Protein AF-A0A0V0PZS2-F1 (afdb_monomer)

Mean predicted aligned error: 6.99 Å

Sequence (149 aa):
MRALALLLLMGAPVWAGDASGFDPAAIDQCLAKAETQGARADCSGAGMDACLDYARQKYTGDDPDFPMANCLDASHQAWEAKLTAVYEAALEESDPQEPLRRMERSWIGFRDALCDRSGETGGDPARDRCIRDETARQVALLMSWAEPR

Secondary structure (DSSP, 8-state):
------------------TT---THHHHHHHTT--SHHHHHGGGGTTHHHHHHHHHHH--SS-SSHHHHHHHHHHHHHHHHHHHHHHHHHHHH-SS-HHHHHHHHHHHHHHHHHHHHHHHHHHHHHHHHHHHHHHHHHHHHHHHHSS--

Foldseek 3Di:
DDDDDDDDDPDDPPPPPQPLQFDLVQLVVQCVPQPALVSQLVSLCGRLVRSLVVCVVPDPDDDPCVNLVSSLVVSLVSLVVLLVVLLVVLQVVDVVNVVSVVVVVVLVVVLQVVLVVLCVPVNPSSSSSSSSSSSSSSSSVSVVVVDDD

pLDDT: mean 90.23, std 14.96, range [43.19, 98.81]

Structure (mmCIF, N/CA/C/O backbone):
data_AF-A0A0V0PZS2-F1
#
_entry.id   AF-A0A0V0PZS2-F1
#
loop_
_atom_site.group_PDB
_atom_site.id
_atom_site.type_symbol
_atom_site.label_atom_id
_atom_site.label_alt_id
_atom_site.label_comp_id
_atom_site.label_asym_id
_atom_site.label_entity_id
_atom_site.label_seq_id
_atom_site.pdbx_PDB_ins_code
_atom_site.Cartn_x
_atom_site.Cartn_y
_atom_site.Cartn_z
_atom_site.occupancy
_atom_site.B_iso_or_equiv
_atom_site.auth_seq_id
_atom_site.auth_comp_id
_atom_site.auth_asym_id
_atom_site.auth_atom_id
_atom_site.pdbx_PDB_model_num
ATOM 1 N N . MET A 1 1 ? -32.124 42.594 -29.613 1.00 43.19 1 MET A N 1
ATOM 2 C CA . MET A 1 1 ? -30.915 41.820 -29.989 1.00 43.19 1 MET A CA 1
ATOM 3 C C . MET A 1 1 ? -29.777 42.368 -29.137 1.00 43.19 1 MET A C 1
ATOM 5 O O . MET A 1 1 ? -29.516 43.550 -29.246 1.00 43.19 1 MET A O 1
ATOM 9 N N . ARG A 1 2 ? -29.172 41.662 -28.184 1.00 46.47 2 ARG A N 1
ATOM 10 C CA . ARG A 1 2 ? -28.472 40.376 -28.290 1.00 46.47 2 ARG A CA 1
ATOM 11 C C . ARG A 1 2 ? -28.433 39.716 -26.903 1.00 46.47 2 ARG A C 1
ATOM 13 O O . ARG A 1 2 ? -28.037 40.364 -25.943 1.00 46.47 2 ARG A O 1
ATOM 20 N N . ALA A 1 3 ? -28.837 38.452 -26.823 1.00 46.25 3 ALA A N 1
ATOM 21 C CA . ALA A 1 3 ? -28.598 37.608 -25.659 1.00 46.25 3 ALA A CA 1
ATOM 22 C C . ALA A 1 3 ? -27.138 37.123 -25.698 1.00 46.25 3 ALA A C 1
ATOM 24 O O . ALA A 1 3 ? -26.711 36.571 -26.713 1.00 46.25 3 ALA A O 1
ATOM 25 N N . LEU A 1 4 ? -26.369 37.361 -24.632 1.00 51.22 4 LEU A N 1
ATOM 26 C CA . LEU A 1 4 ? -25.056 36.746 -24.433 1.00 51.22 4 LEU A CA 1
ATOM 27 C C . LEU A 1 4 ? -25.275 35.366 -23.803 1.00 51.22 4 LEU A C 1
ATOM 29 O O . LEU A 1 4 ? -25.675 35.268 -22.646 1.00 51.22 4 LEU A O 1
ATOM 33 N N . ALA A 1 5 ? -25.036 34.308 -24.573 1.00 53.03 5 ALA A N 1
ATOM 34 C CA . ALA A 1 5 ? -24.992 32.945 -24.066 1.00 53.03 5 ALA A CA 1
ATOM 35 C C . ALA A 1 5 ? -23.610 32.689 -23.440 1.00 53.03 5 ALA A C 1
ATOM 37 O O . ALA A 1 5 ? -22.609 32.628 -24.153 1.00 53.03 5 ALA A O 1
ATOM 38 N N . LEU A 1 6 ? -23.554 32.557 -22.111 1.00 57.75 6 LEU A N 1
ATOM 39 C CA . LEU A 1 6 ? -22.399 31.992 -21.415 1.00 57.75 6 LEU A CA 1
ATOM 40 C C . LEU A 1 6 ? -22.408 30.470 -21.607 1.00 57.75 6 LEU A C 1
ATOM 42 O O . LEU A 1 6 ? -23.261 29.772 -21.062 1.00 57.75 6 LEU A O 1
ATOM 46 N N . LEU A 1 7 ? -21.456 29.964 -22.391 1.00 60.56 7 LEU A N 1
ATOM 47 C CA . LEU A 1 7 ? -21.146 28.539 -22.483 1.00 60.56 7 LEU A CA 1
ATOM 48 C C . LEU A 1 7 ? -20.399 28.102 -21.214 1.00 60.56 7 LEU A C 1
ATOM 50 O O . LEU A 1 7 ? -19.227 28.419 -21.026 1.00 60.56 7 LEU A O 1
ATOM 54 N N . LEU A 1 8 ? -21.101 27.371 -20.348 1.00 60.00 8 LEU A N 1
ATOM 55 C CA . LEU A 1 8 ? -20.532 26.597 -19.246 1.00 60.00 8 LEU A CA 1
ATOM 56 C C . LEU A 1 8 ? -19.782 25.386 -19.821 1.00 60.00 8 LEU A C 1
ATOM 58 O O . LEU A 1 8 ? -20.397 24.417 -20.264 1.00 60.00 8 LEU A O 1
ATOM 62 N N . LEU A 1 9 ? -18.449 25.441 -19.809 1.00 56.03 9 LEU A N 1
ATOM 63 C CA . LEU A 1 9 ? -17.587 24.273 -19.990 1.00 56.03 9 LEU 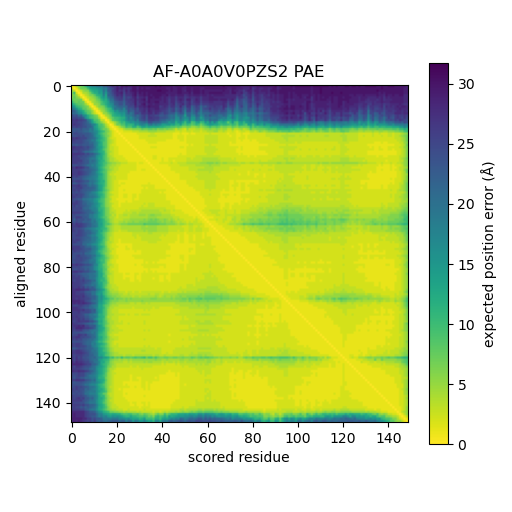A CA 1
ATOM 64 C C . LEU A 1 9 ? -17.705 23.390 -18.740 1.00 56.03 9 LEU A C 1
ATOM 66 O O . LEU A 1 9 ? -17.056 23.647 -17.729 1.00 56.03 9 LEU A O 1
ATOM 70 N N . MET A 1 10 ? -18.549 22.359 -18.795 1.00 51.69 10 MET A N 1
ATOM 71 C CA . MET A 1 10 ? -18.492 21.267 -17.824 1.00 51.69 10 MET A CA 1
ATOM 72 C C . MET A 1 10 ? -17.232 20.446 -18.112 1.00 51.69 10 MET A C 1
ATOM 74 O O . MET A 1 10 ? -17.198 19.660 -19.057 1.00 51.69 10 MET A O 1
ATOM 78 N N . GLY A 1 11 ? -16.176 20.663 -17.326 1.00 50.62 11 GLY A N 1
ATOM 79 C CA . GLY A 1 11 ? -15.021 19.774 -17.304 1.00 50.62 11 GLY A CA 1
ATOM 80 C C . GLY A 1 11 ? -15.447 18.425 -16.737 1.00 50.62 11 GLY A C 1
ATOM 81 O O . GLY A 1 11 ? -15.695 18.313 -15.540 1.00 50.62 11 GLY A O 1
ATOM 82 N N . ALA A 1 12 ? -15.571 17.411 -17.593 1.00 52.41 12 ALA A N 1
ATOM 83 C CA . ALA A 1 12 ? -15.640 16.036 -17.121 1.00 52.41 12 ALA A CA 1
ATOM 84 C C . ALA A 1 12 ? -14.317 15.709 -16.404 1.00 52.41 12 ALA A C 1
ATOM 86 O O . ALA A 1 12 ? -13.259 16.117 -16.901 1.00 52.41 12 ALA A O 1
ATOM 87 N N . PRO A 1 13 ? -14.340 15.004 -15.260 1.00 53.62 13 PRO A N 1
ATOM 88 C CA . PRO A 1 13 ? -13.112 14.546 -14.636 1.00 53.62 13 PRO A CA 1
ATOM 89 C C . PRO A 1 13 ? -12.421 13.618 -15.633 1.00 53.62 13 PRO A C 1
ATOM 91 O O . PRO A 1 13 ? -12.959 12.576 -16.005 1.00 53.62 13 PRO A O 1
ATOM 94 N N . VAL A 1 14 ? -11.247 14.023 -16.117 1.00 56.03 14 VAL A N 1
ATOM 95 C CA . VAL A 1 14 ? -10.393 13.109 -16.859 1.00 56.03 14 VAL A CA 1
ATOM 96 C C . VAL A 1 14 ? -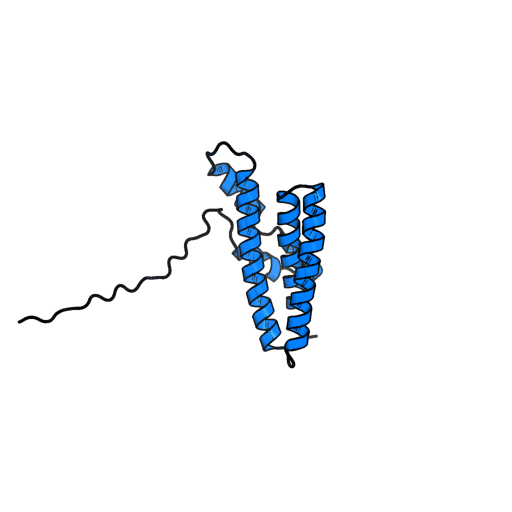9.874 12.126 -15.816 1.00 56.03 14 VAL A C 1
ATOM 98 O O . VAL A 1 14 ? -9.062 12.468 -14.960 1.00 56.03 14 VAL A O 1
ATOM 101 N N . TRP A 1 15 ? -10.402 10.906 -15.816 1.00 48.28 15 TRP A N 1
ATOM 102 C CA . TRP A 1 15 ? -9.666 9.793 -15.241 1.00 48.28 15 TRP A CA 1
ATOM 103 C C . TRP A 1 15 ? -8.496 9.563 -16.187 1.00 48.28 15 TRP A C 1
ATOM 105 O O . TRP A 1 15 ? -8.603 8.833 -17.170 1.00 48.28 15 TRP A O 1
ATOM 115 N N . ALA A 1 16 ? -7.409 10.298 -15.957 1.00 49.75 16 ALA A N 1
ATOM 116 C CA . ALA A 1 16 ? -6.124 9.931 -16.510 1.00 49.75 16 ALA A CA 1
ATOM 117 C C . ALA A 1 16 ? -5.808 8.563 -15.904 1.00 49.75 16 ALA A C 1
ATOM 119 O O . ALA A 1 16 ? -5.414 8.477 -14.744 1.00 49.75 16 ALA A O 1
ATOM 120 N N . GLY A 1 17 ? -6.102 7.495 -16.651 1.00 57.50 17 GLY A N 1
ATOM 121 C CA . GLY A 1 17 ? -5.616 6.169 -16.301 1.00 57.50 17 GLY A CA 1
ATOM 122 C C . GLY A 1 17 ? -4.110 6.266 -16.108 1.00 57.50 17 GLY A C 1
ATOM 123 O O . GLY A 1 17 ? -3.443 6.984 -16.860 1.00 57.50 17 GLY A O 1
ATOM 124 N N . ASP A 1 18 ? -3.601 5.613 -15.070 1.00 66.50 18 ASP A N 1
ATOM 125 C CA . ASP A 1 18 ? -2.178 5.644 -14.786 1.00 66.50 18 ASP A CA 1
ATOM 126 C C . ASP A 1 18 ? -1.405 5.144 -16.019 1.00 66.50 18 ASP A C 1
ATOM 128 O O . ASP A 1 18 ? -1.635 4.044 -16.533 1.00 66.50 18 ASP A O 1
ATOM 132 N N . ALA A 1 19 ? -0.506 5.990 -16.527 1.00 75.50 19 ALA A N 1
ATOM 133 C CA . ALA A 1 19 ? 0.314 5.692 -17.694 1.00 75.50 19 ALA A CA 1
ATOM 134 C C . ALA A 1 19 ? 1.268 4.508 -17.449 1.00 75.50 19 ALA A C 1
ATOM 136 O O . ALA A 1 19 ? 1.829 3.974 -18.410 1.00 75.50 19 ALA A O 1
ATOM 137 N N . SER A 1 20 ? 1.424 4.081 -16.190 1.00 83.62 20 SER A N 1
ATOM 138 C CA . SER A 1 20 ? 2.198 2.908 -15.795 1.00 83.62 20 SER A CA 1
ATOM 139 C C . SER A 1 20 ? 1.652 1.583 -16.327 1.00 83.62 20 SER A C 1
ATOM 141 O O . SER A 1 20 ? 2.423 0.638 -16.476 1.00 83.62 20 SER A O 1
ATOM 143 N N . GLY A 1 21 ? 0.352 1.504 -16.632 1.00 88.12 21 GLY A N 1
ATOM 144 C CA . GLY A 1 21 ? -0.325 0.240 -16.934 1.00 88.12 21 GLY A CA 1
ATOM 145 C C . GLY A 1 21 ? -0.665 -0.600 -15.698 1.00 88.12 21 GLY A C 1
ATOM 146 O O . GLY A 1 21 ? -1.097 -1.742 -15.850 1.00 88.12 21 GLY A O 1
ATOM 147 N N . PHE A 1 22 ? -0.492 -0.059 -14.489 1.00 95.19 22 PHE A N 1
ATOM 148 C CA . PHE A 1 22 ? -0.998 -0.659 -13.260 1.00 95.19 22 PHE A CA 1
ATOM 149 C C . PHE A 1 22 ? -2.529 -0.538 -13.195 1.00 95.19 22 PHE A C 1
ATOM 151 O O . PHE A 1 22 ? -3.086 0.533 -13.430 1.00 95.19 22 PHE A O 1
ATOM 158 N N . ASP A 1 23 ? -3.210 -1.635 -12.857 1.00 95.44 23 ASP A N 1
ATOM 159 C CA . ASP A 1 23 ? -4.660 -1.662 -12.637 1.00 95.44 23 ASP A CA 1
ATOM 160 C C . ASP A 1 23 ? -4.963 -1.762 -11.131 1.00 95.44 23 ASP A C 1
ATOM 162 O O . ASP A 1 23 ? -4.810 -2.844 -10.551 1.00 95.44 23 ASP A O 1
ATOM 166 N N . PRO A 1 24 ? -5.429 -0.676 -10.480 1.00 95.12 24 PRO A N 1
ATOM 167 C CA . PRO A 1 24 ? -5.800 -0.700 -9.067 1.00 95.12 24 PRO A CA 1
ATOM 168 C C . PRO A 1 24 ? -6.879 -1.733 -8.731 1.00 95.12 24 PRO A C 1
ATOM 170 O O . PRO A 1 24 ? -6.909 -2.239 -7.608 1.00 95.12 24 PRO A O 1
ATOM 173 N N . ALA A 1 25 ? -7.730 -2.116 -9.691 1.00 96.44 25 ALA A N 1
ATOM 174 C CA . ALA A 1 25 ? -8.762 -3.122 -9.460 1.00 96.44 25 ALA A CA 1
ATOM 175 C C . ALA A 1 25 ? -8.173 -4.505 -9.134 1.00 96.44 25 ALA A C 1
ATOM 177 O O . ALA A 1 25 ? -8.855 -5.325 -8.516 1.00 96.44 25 ALA A O 1
ATOM 178 N N . ALA A 1 26 ? -6.913 -4.776 -9.496 1.00 97.81 26 ALA A N 1
ATOM 179 C CA . ALA A 1 26 ? -6.228 -6.011 -9.123 1.00 97.81 26 ALA A CA 1
ATOM 180 C C . ALA A 1 26 ? -6.106 -6.169 -7.595 1.00 97.81 26 ALA A C 1
ATOM 182 O O . ALA A 1 26 ? -6.239 -7.285 -7.087 1.00 97.81 26 ALA A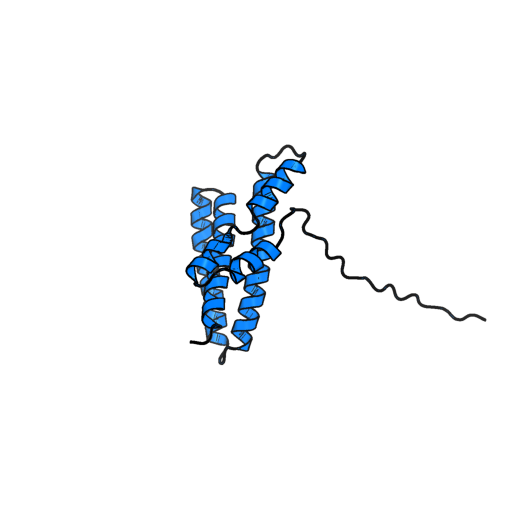 O 1
ATOM 183 N N . ILE A 1 27 ? -5.914 -5.064 -6.862 1.00 98.38 27 ILE A N 1
ATOM 184 C CA . ILE A 1 27 ? -5.862 -5.057 -5.393 1.00 98.38 27 ILE A CA 1
ATOM 185 C C . ILE A 1 27 ? -7.215 -5.491 -4.826 1.00 98.38 27 ILE A C 1
ATOM 187 O O . ILE A 1 27 ? -7.284 -6.445 -4.050 1.00 98.38 27 ILE A O 1
ATOM 191 N N . ASP A 1 28 ? -8.304 -4.852 -5.259 1.00 98.06 28 ASP A N 1
ATOM 192 C CA . ASP A 1 28 ? -9.653 -5.158 -4.772 1.00 98.06 28 ASP A CA 1
ATOM 193 C C . ASP A 1 28 ? -10.079 -6.592 -5.098 1.00 98.06 28 ASP A C 1
ATOM 195 O O . ASP A 1 28 ? -10.647 -7.287 -4.255 1.00 98.06 28 ASP A O 1
ATOM 199 N N . GLN A 1 29 ? -9.756 -7.074 -6.300 1.00 98.44 29 GLN A N 1
ATOM 200 C CA . GLN A 1 29 ? -10.028 -8.452 -6.707 1.00 98.44 29 GLN A CA 1
ATOM 201 C C . GLN A 1 29 ? -9.262 -9.476 -5.864 1.00 98.44 29 GLN A C 1
ATOM 203 O O . GLN A 1 29 ? -9.781 -10.568 -5.624 1.00 98.44 29 GLN A O 1
ATOM 208 N N . CYS A 1 30 ? -8.037 -9.154 -5.441 1.00 98.56 30 CYS A N 1
ATOM 209 C CA . CYS A 1 30 ? -7.275 -10.005 -4.537 1.00 98.56 30 CYS A CA 1
ATOM 210 C C . CYS A 1 30 ? -7.889 -9.997 -3.132 1.00 98.56 30 CYS A C 1
ATOM 212 O O . CYS A 1 30 ? -8.210 -11.059 -2.598 1.00 98.56 30 CYS A O 1
ATOM 214 N N . LEU A 1 31 ? -8.144 -8.809 -2.573 1.00 98.19 31 LEU A N 1
ATOM 215 C CA . LEU A 1 31 ? -8.711 -8.649 -1.232 1.00 98.19 31 LEU A CA 1
ATOM 216 C C . LEU A 1 31 ? -10.084 -9.321 -1.096 1.00 98.19 31 LEU A C 1
ATOM 218 O O . LEU A 1 31 ? -10.353 -9.945 -0.073 1.00 98.19 31 LEU A O 1
ATOM 222 N N . ALA A 1 32 ? -10.925 -9.261 -2.132 1.00 97.19 32 ALA A N 1
ATOM 223 C CA . ALA A 1 32 ? -12.243 -9.899 -2.145 1.00 97.19 32 ALA A CA 1
ATOM 224 C C . ALA A 1 32 ? -12.192 -11.437 -2.089 1.00 97.19 32 ALA A C 1
ATOM 226 O O . ALA A 1 32 ? -13.165 -12.068 -1.685 1.00 97.19 32 ALA A O 1
ATOM 227 N N . LYS A 1 33 ? -11.078 -12.051 -2.507 1.00 97.69 33 LYS A N 1
ATOM 228 C CA . LYS A 1 33 ? -10.865 -13.508 -2.456 1.00 97.69 33 LYS A CA 1
ATOM 229 C C . LYS A 1 33 ? -10.161 -13.959 -1.175 1.00 97.69 33 LYS A C 1
ATOM 231 O O . LYS A 1 33 ? -10.072 -15.157 -0.926 1.00 97.69 33 LYS A O 1
ATOM 236 N N . ALA A 1 34 ? -9.620 -13.024 -0.399 1.00 97.38 34 ALA A N 1
ATOM 237 C CA . ALA A 1 34 ? -8.831 -13.319 0.782 1.00 97.38 34 ALA A CA 1
ATOM 238 C C . ALA A 1 34 ? -9.717 -13.449 2.033 1.00 97.38 34 ALA A C 1
ATOM 240 O O . ALA A 1 34 ? -10.360 -12.494 2.474 1.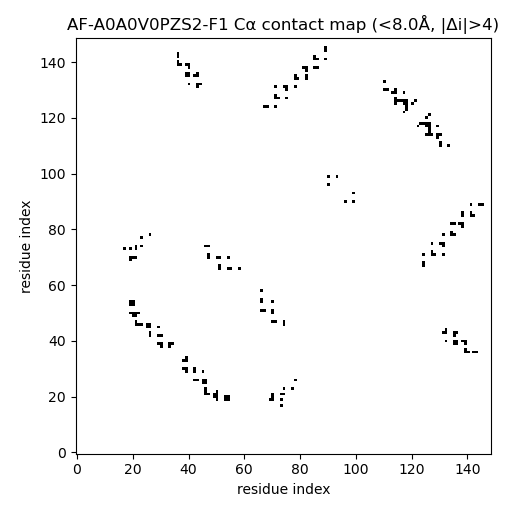00 97.38 34 ALA A O 1
ATOM 241 N N . GLU A 1 35 ? -9.705 -14.641 2.631 1.00 94.94 35 GLU A N 1
ATOM 242 C CA . GLU A 1 35 ? -10.545 -14.984 3.790 1.00 94.94 35 GLU A CA 1
ATOM 243 C C . GLU A 1 35 ? -9.895 -14.677 5.145 1.00 94.94 35 GLU A C 1
ATOM 245 O O . GLU A 1 35 ? -10.564 -14.685 6.172 1.00 94.94 35 GLU A O 1
ATOM 250 N N . THR A 1 36 ? -8.585 -14.426 5.177 1.00 95.31 36 THR A N 1
ATOM 251 C CA . THR A 1 36 ? -7.853 -14.150 6.420 1.00 95.31 36 THR A CA 1
ATOM 252 C C . THR A 1 36 ? -7.072 -12.852 6.311 1.00 95.31 36 THR A C 1
ATOM 254 O O . THR A 1 36 ? -6.702 -12.427 5.216 1.00 95.31 36 THR A O 1
ATOM 257 N N . GLN A 1 37 ? -6.748 -12.248 7.457 1.00 96.31 37 GLN A N 1
ATOM 258 C CA . GLN A 1 37 ? -5.854 -11.089 7.507 1.00 96.31 37 GLN A CA 1
ATOM 259 C C . GLN A 1 37 ? -4.514 -11.371 6.803 1.00 96.31 37 GLN A C 1
ATOM 261 O O . GLN A 1 37 ? -4.036 -10.532 6.047 1.00 96.31 37 GLN A O 1
ATOM 266 N N . GLY A 1 38 ? -3.930 -12.559 7.006 1.00 96.69 38 GLY A N 1
ATOM 267 C CA . GLY A 1 38 ? -2.690 -12.960 6.333 1.00 96.69 38 GLY A CA 1
ATOM 268 C C . GLY A 1 38 ? -2.851 -13.023 4.813 1.00 96.69 38 GLY A C 1
ATOM 269 O O . GLY A 1 38 ? -2.088 -12.392 4.094 1.00 96.69 38 GLY A O 1
ATOM 270 N N . ALA A 1 39 ? -3.916 -13.669 4.329 1.00 98.00 39 ALA A N 1
ATOM 271 C CA . ALA A 1 39 ? -4.206 -13.738 2.896 1.00 98.00 39 ALA A CA 1
ATOM 272 C C . ALA A 1 39 ? -4.454 -12.351 2.269 1.00 98.00 39 ALA A C 1
ATOM 274 O O . ALA A 1 39 ? -4.134 -12.136 1.105 1.00 98.00 39 ALA A O 1
ATOM 275 N N . ARG A 1 40 ? -5.009 -11.396 3.030 1.00 98.12 40 ARG A N 1
ATOM 276 C CA . ARG A 1 40 ? -5.160 -10.001 2.583 1.00 98.12 40 ARG A CA 1
ATOM 277 C C . ARG A 1 40 ? -3.820 -9.282 2.511 1.00 98.12 40 ARG A C 1
ATOM 279 O O . ARG A 1 40 ? -3.597 -8.533 1.568 1.00 98.12 40 ARG A O 1
ATOM 286 N N . ALA A 1 41 ? -2.930 -9.515 3.473 1.00 97.94 41 ALA A N 1
ATOM 287 C CA . ALA A 1 41 ? -1.575 -8.971 3.435 1.00 97.94 41 ALA A CA 1
ATOM 288 C C . ALA A 1 41 ? -0.770 -9.518 2.242 1.00 97.94 41 ALA A C 1
ATOM 290 O O . ALA A 1 41 ? -0.032 -8.765 1.609 1.00 97.94 41 ALA A O 1
ATOM 291 N N . ASP A 1 42 ? -0.970 -10.788 1.878 1.00 98.19 42 ASP A N 1
ATOM 292 C CA . ASP A 1 42 ? -0.332 -11.421 0.714 1.00 98.19 42 ASP A CA 1
ATOM 293 C C . ASP A 1 42 ? -0.769 -10.805 -0.630 1.00 98.19 42 ASP A C 1
ATOM 295 O O . ASP A 1 42 ? -0.123 -11.019 -1.657 1.00 98.19 42 ASP A O 1
ATOM 299 N N . CYS A 1 43 ? -1.825 -9.982 -0.643 1.00 98.56 43 CYS A N 1
ATOM 300 C CA . CYS A 1 43 ? -2.234 -9.240 -1.831 1.00 98.56 43 CYS A CA 1
ATOM 301 C C . CYS A 1 43 ? -1.275 -8.113 -2.219 1.00 98.56 43 CYS A C 1
ATOM 303 O O . CYS A 1 43 ? -1.477 -7.538 -3.285 1.00 98.56 43 CYS A O 1
ATOM 305 N N . SER A 1 44 ? -0.249 -7.784 -1.424 1.00 98.31 44 SER A N 1
ATOM 306 C CA . SER A 1 44 ? 0.604 -6.605 -1.640 1.00 98.31 44 SER A CA 1
ATOM 307 C C . SER A 1 44 ? 1.188 -6.487 -3.057 1.00 98.31 44 SER A C 1
ATOM 309 O O . SER A 1 44 ? 1.325 -5.384 -3.582 1.00 98.31 44 SER A O 1
ATOM 311 N N . GLY A 1 45 ? 1.479 -7.617 -3.711 1.00 97.81 45 GLY A N 1
ATOM 312 C CA . GLY A 1 45 ? 1.984 -7.681 -5.086 1.00 97.81 45 GLY A CA 1
ATOM 313 C C . GLY A 1 45 ? 0.920 -7.661 -6.194 1.00 97.81 45 GLY A C 1
ATOM 314 O O . GLY A 1 45 ? 1.277 -7.762 -7.368 1.00 97.81 45 GLY A O 1
ATOM 315 N N . ALA A 1 46 ? -0.371 -7.566 -5.868 1.00 98.44 46 ALA A N 1
ATOM 316 C CA . ALA A 1 46 ? -1.452 -7.607 -6.850 1.00 98.44 46 ALA A CA 1
ATOM 317 C C . ALA A 1 46 ? -1.295 -6.499 -7.906 1.00 98.44 46 ALA A C 1
ATOM 319 O O . ALA A 1 46 ? -1.092 -5.332 -7.581 1.00 98.44 46 ALA A O 1
ATOM 320 N N . GLY A 1 47 ? -1.374 -6.881 -9.184 1.00 96.56 47 GLY A N 1
ATOM 321 C CA . GLY A 1 47 ? -1.221 -5.970 -10.326 1.00 96.56 47 GLY A CA 1
ATOM 322 C C . GLY A 1 47 ? 0.225 -5.719 -10.778 1.00 96.56 47 GLY A C 1
ATOM 323 O O . GLY A 1 47 ? 0.423 -5.237 -11.893 1.00 96.56 47 GLY A O 1
ATOM 324 N N . MET A 1 48 ? 1.239 -6.098 -9.988 1.00 97.38 48 MET A N 1
ATOM 325 C CA . MET A 1 48 ? 2.650 -5.839 -10.321 1.00 97.38 48 MET A CA 1
ATOM 326 C C . MET A 1 48 ? 3.105 -6.541 -11.602 1.00 97.38 48 MET A C 1
ATOM 328 O O . MET A 1 48 ? 3.713 -5.901 -12.456 1.00 97.38 48 MET A O 1
ATOM 332 N N . ASP A 1 49 ? 2.802 -7.831 -11.758 1.00 96.31 49 ASP A N 1
ATOM 333 C CA . ASP A 1 49 ? 3.239 -8.599 -12.933 1.00 96.31 49 ASP A CA 1
ATOM 334 C C . ASP A 1 49 ? 2.641 -8.033 -14.226 1.00 96.31 49 ASP A C 1
ATOM 336 O O . ASP A 1 49 ? 3.358 -7.814 -15.201 1.00 96.31 49 ASP A O 1
ATOM 340 N N . ALA A 1 50 ? 1.345 -7.703 -14.204 1.00 95.94 50 ALA A N 1
ATOM 341 C CA . ALA A 1 50 ? 0.660 -7.093 -15.340 1.00 95.94 50 ALA A CA 1
ATOM 342 C C . ALA A 1 50 ? 1.244 -5.713 -15.691 1.00 95.94 50 ALA A C 1
ATOM 344 O O . ALA A 1 50 ? 1.472 -5.430 -16.869 1.00 95.94 50 ALA A O 1
ATOM 345 N N . CYS A 1 51 ? 1.543 -4.886 -14.682 1.00 96.81 51 CYS A N 1
ATOM 346 C CA . CYS A 1 51 ? 2.211 -3.602 -14.886 1.00 96.81 51 CYS A CA 1
ATOM 347 C C . CYS A 1 51 ? 3.591 -3.786 -15.528 1.00 96.81 51 CYS A C 1
ATOM 349 O O . CYS A 1 51 ? 3.906 -3.134 -16.520 1.00 96.81 51 CYS A O 1
ATOM 351 N N . LEU A 1 52 ? 4.407 -4.710 -15.014 1.00 95.81 52 LEU A N 1
ATOM 352 C CA . LEU A 1 52 ? 5.748 -4.961 -15.542 1.00 95.81 52 LEU A CA 1
ATOM 353 C C . LEU A 1 52 ? 5.710 -5.494 -16.975 1.00 95.81 52 LEU A C 1
ATOM 355 O O . LEU A 1 52 ? 6.526 -5.085 -17.801 1.00 95.81 52 LEU A O 1
ATOM 359 N N . ASP A 1 53 ? 4.768 -6.376 -17.295 1.00 95.12 53 ASP A N 1
ATOM 360 C CA . ASP A 1 53 ? 4.595 -6.896 -18.650 1.00 95.12 53 ASP A CA 1
ATOM 361 C C . ASP A 1 53 ? 4.146 -5.810 -19.628 1.00 95.12 53 ASP A C 1
ATOM 363 O O . ASP A 1 53 ? 4.647 -5.757 -20.756 1.00 95.12 53 ASP A O 1
ATOM 367 N N . TYR A 1 54 ? 3.262 -4.907 -19.199 1.00 94.31 54 TYR A N 1
ATOM 368 C CA . TYR A 1 54 ? 2.899 -3.723 -19.970 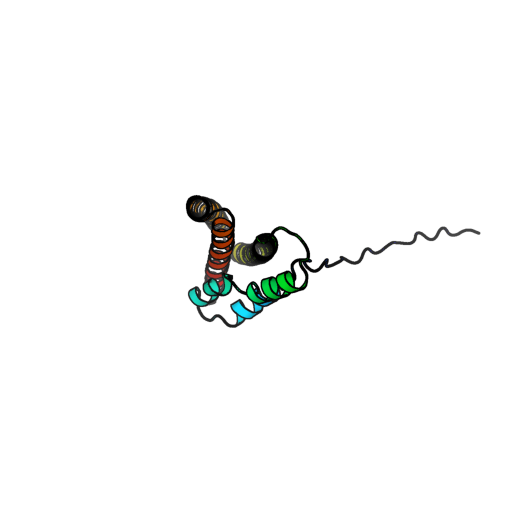1.00 94.31 54 TYR A CA 1
ATOM 369 C C . TYR A 1 54 ? 4.104 -2.795 -20.166 1.00 94.31 54 TYR A C 1
ATOM 371 O O . TYR A 1 54 ? 4.438 -2.438 -21.300 1.00 94.31 54 TYR A O 1
ATOM 379 N N . ALA A 1 55 ? 4.799 -2.447 -19.082 1.00 93.19 55 ALA A N 1
ATOM 380 C CA . ALA A 1 55 ? 5.926 -1.528 -19.104 1.00 93.19 55 ALA A CA 1
ATOM 381 C C . ALA A 1 55 ? 7.052 -2.050 -20.005 1.00 93.19 55 ALA A C 1
ATOM 383 O O . ALA A 1 55 ? 7.543 -1.305 -20.844 1.00 93.19 55 ALA A O 1
ATOM 384 N N . ARG A 1 56 ? 7.396 -3.343 -19.946 1.00 90.00 56 ARG A N 1
ATOM 385 C CA . ARG A 1 56 ? 8.404 -3.961 -20.834 1.00 90.00 56 ARG A CA 1
ATOM 386 C C . ARG A 1 56 ? 8.044 -3.886 -22.317 1.00 90.00 56 ARG A C 1
ATOM 388 O O . ARG A 1 56 ? 8.939 -3.822 -23.152 1.00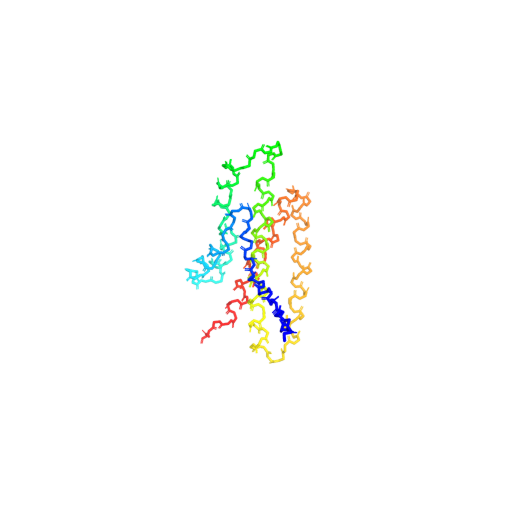 90.00 56 ARG A O 1
ATOM 395 N N . GLN A 1 57 ? 6.757 -3.919 -22.659 1.00 91.75 57 GLN A N 1
ATOM 396 C CA . GLN A 1 57 ? 6.302 -3.817 -24.050 1.00 91.75 57 GLN A CA 1
ATOM 397 C C . GLN A 1 57 ? 6.267 -2.373 -24.558 1.00 91.75 57 GLN A C 1
ATOM 399 O O . GLN A 1 57 ? 6.373 -2.142 -25.763 1.00 91.75 57 GLN A O 1
ATOM 404 N N . LYS A 1 58 ? 6.041 -1.406 -23.664 1.00 92.31 58 LYS A N 1
ATOM 405 C CA . LYS A 1 58 ? 5.805 0.000 -24.019 1.00 92.31 58 LYS A CA 1
ATOM 406 C C . LYS A 1 58 ? 7.013 0.898 -23.817 1.00 92.31 58 LYS A C 1
ATOM 408 O O . LYS A 1 58 ? 7.130 1.903 -24.513 1.00 92.31 58 LYS A O 1
ATOM 413 N N . TYR A 1 59 ? 7.873 0.570 -22.866 1.00 92.62 59 TYR A N 1
ATOM 414 C CA . TYR A 1 59 ? 9.025 1.376 -22.522 1.00 92.62 59 TYR A CA 1
ATOM 415 C C . TYR A 1 59 ? 10.100 1.271 -23.604 1.00 92.62 59 TYR A C 1
ATOM 417 O O . TYR A 1 59 ? 10.560 0.185 -23.947 1.00 92.62 59 TYR A O 1
ATOM 425 N N . THR A 1 60 ? 10.496 2.423 -24.139 1.00 93.38 60 THR A N 1
ATOM 426 C CA . THR A 1 60 ? 11.528 2.552 -25.180 1.00 93.38 60 THR A CA 1
ATOM 427 C C . THR A 1 60 ? 12.717 3.399 -24.723 1.00 93.38 60 THR A C 1
ATOM 429 O O . THR A 1 60 ? 13.491 3.853 -25.564 1.00 93.38 60 THR A O 1
ATOM 432 N N . GLY A 1 61 ? 12.814 3.696 -23.422 1.00 91.81 61 GLY A N 1
ATOM 433 C CA . GLY A 1 61 ? 13.934 4.439 -22.845 1.00 91.81 61 GLY A CA 1
ATOM 434 C C . GLY A 1 61 ? 15.163 3.558 -22.611 1.00 91.81 61 GLY A C 1
ATOM 435 O O . GLY A 1 61 ? 15.149 2.357 -22.881 1.00 91.81 61 GLY A O 1
ATOM 436 N N . ASP A 1 62 ? 16.237 4.173 -22.129 1.00 94.75 62 ASP A N 1
ATOM 437 C CA . ASP A 1 62 ? 17.549 3.557 -21.916 1.00 94.75 62 ASP A CA 1
ATOM 438 C C . ASP A 1 62 ? 17.819 3.141 -20.463 1.00 94.75 62 ASP A C 1
ATOM 440 O O . ASP A 1 62 ? 18.716 2.333 -20.234 1.00 94.75 62 ASP A O 1
ATOM 444 N N . ASP A 1 63 ? 17.035 3.630 -19.499 1.00 92.81 63 ASP A N 1
ATOM 445 C CA . ASP A 1 63 ? 17.112 3.213 -18.095 1.00 92.81 63 ASP A CA 1
ATOM 446 C C . ASP A 1 63 ? 16.384 1.866 -17.876 1.00 92.81 63 ASP A C 1
ATOM 448 O O . ASP A 1 63 ? 15.151 1.829 -17.947 1.00 92.81 63 ASP A O 1
ATOM 452 N N . PRO A 1 64 ? 17.100 0.756 -17.614 1.00 89.44 64 PRO A N 1
ATOM 453 C CA . PRO A 1 64 ? 16.490 -0.556 -17.407 1.00 89.44 64 PRO A CA 1
ATOM 454 C C . PRO A 1 64 ? 15.735 -0.689 -16.074 1.00 89.44 64 PRO A C 1
ATOM 456 O O . PRO A 1 64 ? 14.924 -1.610 -15.943 1.00 89.44 64 PRO A O 1
ATOM 459 N N . ASP A 1 65 ? 15.968 0.200 -15.106 1.00 90.56 65 ASP A N 1
ATOM 460 C CA . ASP A 1 65 ? 15.324 0.170 -13.790 1.00 90.56 65 ASP A CA 1
ATOM 461 C C . ASP A 1 65 ? 13.977 0.909 -13.798 1.00 90.56 65 ASP A C 1
ATOM 463 O O . ASP A 1 65 ? 13.090 0.604 -12.991 1.00 90.56 65 ASP A O 1
ATOM 467 N N . PHE A 1 66 ? 13.776 1.811 -14.768 1.00 91.81 66 PHE A N 1
ATOM 468 C CA . PHE A 1 66 ? 12.563 2.617 -14.907 1.00 91.81 66 PHE A CA 1
ATOM 469 C C . PHE A 1 66 ? 11.259 1.796 -14.888 1.00 91.81 66 PHE A C 1
ATOM 471 O O . PHE A 1 66 ? 10.364 2.159 -14.124 1.00 91.81 66 PHE A O 1
ATOM 478 N N . PRO A 1 67 ? 11.100 0.678 -15.635 1.00 93.69 67 PRO A N 1
ATOM 479 C CA . PRO A 1 67 ? 9.863 -0.107 -15.590 1.00 93.69 67 PRO A CA 1
ATOM 480 C C . PRO A 1 67 ? 9.506 -0.605 -14.185 1.00 93.69 67 PRO A C 1
ATOM 482 O O . PRO A 1 67 ? 8.339 -0.586 -13.800 1.00 93.69 67 PRO A O 1
ATOM 485 N N . MET A 1 68 ? 10.506 -1.038 -13.411 1.00 93.94 68 MET A N 1
ATOM 486 C CA . MET A 1 68 ? 10.292 -1.514 -12.045 1.00 93.94 68 MET A CA 1
ATOM 487 C C . MET A 1 68 ? 9.946 -0.360 -11.110 1.00 93.94 68 MET A C 1
ATOM 489 O O . MET A 1 68 ? 8.970 -0.463 -10.371 1.00 93.94 68 MET A O 1
ATOM 493 N N . ALA A 1 69 ? 10.712 0.732 -11.160 1.00 92.81 69 ALA A N 1
ATOM 494 C CA . ALA A 1 69 ? 10.464 1.911 -10.337 1.00 92.81 69 ALA A CA 1
ATOM 495 C C . ALA A 1 69 ? 9.061 2.488 -10.591 1.00 92.81 69 ALA A C 1
ATOM 497 O O . ALA A 1 69 ? 8.302 2.713 -9.654 1.00 92.81 69 ALA A O 1
ATOM 498 N N . ASN A 1 70 ? 8.674 2.619 -11.861 1.00 93.81 70 ASN A N 1
ATOM 499 C CA . ASN A 1 70 ? 7.374 3.144 -12.265 1.00 93.81 70 ASN A CA 1
ATOM 500 C C . ASN A 1 70 ? 6.205 2.257 -11.796 1.00 93.81 70 ASN A C 1
ATOM 502 O O . ASN A 1 70 ? 5.196 2.768 -11.320 1.00 93.81 70 ASN A O 1
ATOM 506 N N . CYS A 1 71 ? 6.336 0.928 -11.879 1.00 96.56 71 CYS A N 1
ATOM 507 C CA . CYS A 1 71 ? 5.307 0.019 -11.365 1.00 96.56 71 CYS A CA 1
ATOM 508 C C . CYS A 1 71 ? 5.237 -0.010 -9.832 1.00 96.56 71 CYS A C 1
ATOM 510 O O . CYS A 1 71 ? 4.147 -0.155 -9.279 1.00 96.56 71 CYS A O 1
ATOM 512 N N . LEU A 1 72 ? 6.372 0.113 -9.136 1.00 96.44 72 LEU A N 1
ATOM 513 C CA . LEU A 1 72 ? 6.387 0.202 -7.674 1.00 96.44 72 LEU A CA 1
ATOM 514 C C . LEU A 1 72 ? 5.726 1.488 -7.185 1.00 96.44 72 LEU A C 1
ATOM 516 O O . LEU A 1 72 ? 4.922 1.419 -6.259 1.00 96.44 72 LEU A O 1
ATOM 520 N N . ASP A 1 73 ? 6.006 2.620 -7.829 1.00 95.06 73 ASP A N 1
ATOM 521 C CA . ASP A 1 73 ? 5.382 3.902 -7.499 1.00 95.06 73 ASP A CA 1
ATOM 522 C C . ASP A 1 73 ? 3.863 3.869 -7.733 1.00 95.06 73 ASP A C 1
ATOM 524 O O . ASP A 1 73 ? 3.085 4.165 -6.826 1.00 95.06 73 ASP A O 1
ATOM 528 N N . ALA A 1 74 ? 3.424 3.389 -8.899 1.00 96.44 74 ALA A N 1
ATOM 529 C CA . ALA A 1 74 ? 2.009 3.191 -9.211 1.00 96.44 74 ALA A CA 1
ATOM 530 C C . ALA A 1 74 ? 1.290 2.293 -8.189 1.00 96.44 74 ALA A C 1
ATOM 532 O O . ALA A 1 74 ? 0.210 2.618 -7.686 1.00 96.44 74 ALA A O 1
ATOM 533 N N . SER A 1 75 ? 1.912 1.163 -7.842 1.00 97.69 75 SER A N 1
ATOM 534 C CA . SER A 1 75 ? 1.376 0.234 -6.850 1.00 97.69 75 SER A CA 1
ATOM 535 C C . SER A 1 75 ? 1.302 0.866 -5.462 1.00 97.69 75 SER A C 1
ATOM 537 O O . SER A 1 75 ? 0.287 0.723 -4.782 1.00 97.69 75 SER A O 1
ATOM 539 N N . HIS A 1 76 ? 2.338 1.597 -5.049 1.00 95.75 76 HIS A N 1
ATOM 540 C CA . HIS A 1 76 ? 2.357 2.336 -3.790 1.00 95.75 76 HIS A CA 1
ATOM 541 C C . HIS A 1 76 ? 1.212 3.353 -3.726 1.00 95.75 76 HIS A C 1
ATOM 543 O O . HIS A 1 76 ? 0.448 3.332 -2.764 1.00 95.75 76 HIS A O 1
ATOM 549 N N . GLN A 1 77 ? 1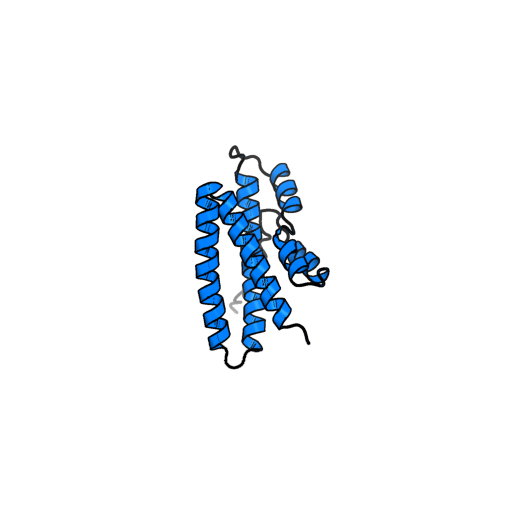.017 4.169 -4.765 1.00 95.94 77 GLN A N 1
ATOM 550 C CA . GLN A 1 77 ? -0.086 5.135 -4.817 1.00 95.94 77 GLN A CA 1
ATOM 551 C C . GLN A 1 77 ? -1.460 4.456 -4.701 1.00 95.94 77 GLN A C 1
ATOM 553 O O . GLN A 1 77 ? -2.328 4.929 -3.963 1.00 95.94 77 GLN A O 1
ATOM 558 N N . ALA A 1 78 ? -1.658 3.322 -5.380 1.00 97.81 78 ALA A N 1
ATOM 559 C CA . ALA A 1 78 ? -2.901 2.560 -5.292 1.00 97.81 78 ALA A CA 1
ATOM 560 C C . ALA A 1 78 ? -3.138 1.984 -3.883 1.00 97.81 78 ALA A C 1
ATOM 562 O O . ALA A 1 78 ? -4.258 2.036 -3.369 1.00 97.81 78 ALA A O 1
ATOM 563 N N . TRP A 1 79 ? -2.087 1.481 -3.232 1.00 98.56 79 TRP A N 1
ATOM 564 C CA . TRP A 1 79 ? -2.159 0.984 -1.858 1.00 98.56 79 TRP A CA 1
ATOM 565 C C . TRP A 1 79 ? -2.399 2.095 -0.831 1.00 98.56 79 TRP A C 1
ATOM 567 O O . TRP A 1 79 ? -3.193 1.889 0.083 1.00 98.56 79 TRP A O 1
ATOM 577 N N . GLU A 1 80 ? -1.804 3.278 -0.988 1.00 98.12 80 GLU A N 1
ATOM 578 C CA . GLU A 1 80 ? -2.064 4.432 -0.110 1.00 98.12 80 GLU A CA 1
ATOM 579 C C . GLU A 1 80 ? -3.501 4.948 -0.260 1.00 98.12 80 GLU A C 1
ATOM 581 O O . GLU A 1 80 ? -4.162 5.262 0.735 1.00 98.12 80 GLU A O 1
ATOM 586 N N . ALA A 1 81 ? -4.033 4.974 -1.487 1.00 98.06 81 ALA A N 1
ATOM 587 C CA . ALA A 1 81 ? -5.439 5.297 -1.724 1.00 98.06 81 ALA A CA 1
ATOM 588 C C . ALA A 1 81 ? -6.366 4.277 -1.042 1.00 98.06 81 ALA A C 1
ATOM 590 O O . ALA A 1 81 ? -7.345 4.656 -0.392 1.00 98.06 81 ALA A O 1
ATOM 591 N N . LYS A 1 82 ? -6.031 2.982 -1.128 1.00 98.44 82 LYS A N 1
ATOM 592 C CA . LYS A 1 82 ? -6.774 1.918 -0.446 1.00 98.44 82 LYS A CA 1
ATOM 593 C C . LYS A 1 82 ? -6.702 2.050 1.076 1.00 98.44 82 LYS A C 1
ATOM 595 O O . LYS A 1 82 ? -7.737 1.929 1.731 1.00 98.44 82 LYS A O 1
ATOM 600 N N . LEU A 1 83 ? -5.516 2.310 1.629 1.00 98.69 83 LEU A N 1
ATOM 601 C CA . LEU A 1 83 ? -5.317 2.531 3.062 1.00 98.69 83 LEU A CA 1
ATOM 602 C C . LEU A 1 83 ? -6.145 3.710 3.554 1.00 98.69 83 LEU A C 1
ATOM 604 O O . LEU A 1 83 ? -6.863 3.564 4.538 1.00 98.69 83 LEU A O 1
ATOM 608 N N . THR A 1 84 ? -6.104 4.835 2.842 1.00 98.38 84 THR A N 1
ATOM 609 C CA . THR A 1 84 ? -6.886 6.028 3.184 1.00 98.38 84 THR A CA 1
ATOM 610 C C . THR A 1 84 ? -8.374 5.700 3.274 1.00 98.38 84 THR A C 1
ATOM 612 O O . THR A 1 84 ? -8.991 5.972 4.300 1.00 98.38 84 THR A O 1
ATOM 615 N N . ALA A 1 85 ? -8.932 5.033 2.260 1.00 98.12 85 ALA A N 1
ATOM 616 C CA . ALA A 1 85 ? -10.349 4.672 2.243 1.00 98.12 85 ALA A CA 1
ATOM 617 C C . ALA A 1 85 ? -10.744 3.732 3.399 1.00 98.12 85 ALA A C 1
ATOM 619 O O . ALA A 1 85 ? -11.783 3.914 4.032 1.00 98.12 85 ALA A O 1
ATOM 620 N N . VAL A 1 86 ? -9.916 2.725 3.697 1.00 97.88 86 VAL A N 1
ATOM 621 C CA . VAL A 1 86 ? -10.182 1.772 4.789 1.00 97.88 86 VAL A CA 1
ATOM 622 C C . VAL A 1 86 ? -10.030 2.439 6.161 1.00 97.88 86 VAL A C 1
ATOM 624 O O . VAL A 1 86 ? -10.822 2.178 7.063 1.00 97.88 86 VAL A O 1
ATOM 627 N N . TYR A 1 87 ? -9.044 3.318 6.323 1.00 97.94 87 TYR A N 1
ATOM 628 C CA . TYR A 1 87 ? -8.848 4.097 7.541 1.00 97.94 87 TYR A CA 1
ATOM 629 C C . TYR A 1 87 ? -10.000 5.070 7.801 1.00 97.94 87 TYR A C 1
ATOM 631 O O . TYR A 1 87 ? -10.453 5.180 8.940 1.00 97.94 87 TYR A O 1
ATOM 639 N N . GLU A 1 88 ? -10.499 5.749 6.768 1.00 97.56 88 GLU A N 1
ATOM 640 C CA . GLU A 1 88 ? -11.667 6.627 6.878 1.00 97.56 88 GLU A CA 1
ATOM 641 C C . GLU A 1 88 ? -12.901 5.851 7.351 1.00 97.56 88 GLU A C 1
ATOM 643 O O . GLU A 1 88 ? -13.534 6.266 8.321 1.00 97.56 88 GLU A O 1
ATOM 648 N N . ALA A 1 89 ? -13.171 4.676 6.774 1.00 96.56 89 ALA A N 1
ATOM 649 C CA . ALA A 1 89 ? -14.254 3.806 7.235 1.00 96.56 89 ALA A CA 1
ATOM 650 C C . ALA A 1 89 ? -14.061 3.360 8.699 1.00 96.56 89 ALA A C 1
ATOM 652 O O . ALA A 1 89 ? -14.975 3.463 9.515 1.00 96.56 89 ALA A O 1
ATOM 653 N N . ALA A 1 90 ? -12.849 2.939 9.077 1.00 96.06 90 ALA A N 1
ATOM 654 C CA . ALA A 1 90 ? -12.547 2.545 10.455 1.00 96.06 90 ALA A CA 1
ATOM 655 C C . ALA A 1 90 ? -12.697 3.709 11.456 1.00 96.06 90 ALA A C 1
ATOM 657 O O . ALA A 1 90 ? -13.106 3.505 12.602 1.00 96.06 90 ALA A O 1
ATOM 658 N N . LEU A 1 91 ? -12.379 4.941 11.046 1.00 95.94 91 LEU A N 1
ATOM 659 C CA . LEU A 1 91 ? -12.592 6.144 11.852 1.00 95.94 91 LEU A CA 1
ATOM 660 C C . LEU A 1 91 ? -14.071 6.452 12.069 1.00 95.94 91 LEU A C 1
ATOM 662 O O . LEU A 1 91 ? -14.428 6.889 13.164 1.00 95.94 91 LEU A O 1
ATOM 666 N N . GLU A 1 92 ? -14.911 6.266 11.052 1.00 95.56 92 GLU A N 1
ATOM 667 C CA . GLU A 1 92 ? -16.360 6.473 11.157 1.00 95.56 92 GLU A CA 1
ATOM 668 C C . GLU A 1 92 ? -16.998 5.520 12.176 1.00 95.56 92 GLU A C 1
ATOM 670 O O . GLU A 1 92 ? -17.899 5.920 12.912 1.00 95.56 92 GLU A O 1
ATOM 675 N N . GLU A 1 93 ? -16.481 4.295 12.283 1.00 93.06 93 GLU A N 1
ATOM 676 C CA . GLU A 1 93 ? -16.942 3.282 13.241 1.00 93.06 93 GLU A CA 1
ATOM 677 C C . GLU A 1 93 ? -16.323 3.421 14.647 1.00 93.06 93 GLU A C 1
ATOM 679 O O . GLU A 1 93 ? -16.782 2.790 15.602 1.00 93.06 93 GLU A O 1
ATOM 684 N N . SER A 1 94 ? -15.285 4.246 14.805 1.00 93.00 94 SER A N 1
ATOM 685 C CA . SER A 1 94 ? -14.550 4.391 16.066 1.00 93.00 94 SER A CA 1
ATOM 686 C C . SER A 1 94 ? -15.101 5.513 16.950 1.00 93.00 94 SER A C 1
ATOM 688 O O . SER A 1 94 ? -15.039 6.687 16.589 1.00 93.00 94 SER A O 1
ATOM 690 N N . ASP A 1 95 ? -15.508 5.187 18.180 1.00 93.75 95 ASP A N 1
ATOM 691 C CA . ASP A 1 95 ? -15.819 6.170 19.227 1.00 93.75 95 ASP A CA 1
ATOM 692 C C . ASP A 1 95 ? -15.210 5.744 20.584 1.00 93.75 95 ASP A C 1
ATOM 694 O O . ASP A 1 95 ? -15.605 4.712 21.134 1.00 93.75 95 ASP A O 1
ATOM 698 N N . PRO A 1 96 ? -14.226 6.483 21.144 1.00 95.12 96 PRO A N 1
ATOM 699 C CA . PRO A 1 96 ? -13.604 7.699 20.608 1.00 95.12 96 PRO A CA 1
ATOM 700 C C . PRO A 1 96 ? -12.623 7.415 19.456 1.00 95.12 96 PRO A C 1
ATOM 702 O O . PRO A 1 96 ? -11.927 6.404 19.457 1.00 95.12 96 PRO A O 1
ATOM 705 N N . GLN A 1 97 ? -12.474 8.365 18.524 1.00 97.12 97 GLN A N 1
ATOM 706 C CA . GLN A 1 97 ? -11.571 8.237 17.361 1.00 97.12 97 GLN A CA 1
ATOM 707 C C . GLN A 1 97 ? -10.075 8.402 17.679 1.00 97.12 97 GLN A C 1
ATOM 709 O O . GLN A 1 97 ? -9.215 7.872 16.976 1.00 97.12 97 GLN A O 1
ATOM 714 N N . GLU A 1 98 ? -9.722 9.177 18.709 1.00 98.19 98 GLU A N 1
ATOM 715 C CA . GLU A 1 98 ? -8.324 9.568 18.955 1.00 98.19 98 GLU A CA 1
ATOM 716 C C . GLU A 1 98 ? -7.349 8.385 19.179 1.00 98.19 98 GLU A C 1
ATOM 718 O O . GLU A 1 98 ? -6.212 8.466 18.710 1.00 98.19 98 GLU A O 1
ATOM 723 N N . PRO A 1 99 ? -7.723 7.274 19.844 1.00 97.75 99 PRO A N 1
ATOM 724 C CA . PRO A 1 99 ? -6.882 6.079 19.902 1.00 97.75 99 PRO A CA 1
ATOM 725 C C . PRO A 1 99 ? -6.483 5.532 18.524 1.00 97.75 99 PRO A C 1
ATOM 727 O O . PRO A 1 99 ? -5.305 5.231 18.335 1.00 97.75 99 PRO A O 1
ATOM 730 N N . LEU A 1 100 ? -7.415 5.467 17.565 1.00 97.44 100 LEU A N 1
ATOM 731 C CA . LEU A 1 100 ? -7.135 5.000 16.204 1.00 97.44 100 LEU A CA 1
ATOM 732 C C . LEU A 1 100 ? -6.176 5.958 15.483 1.00 97.44 100 LEU A C 1
ATOM 734 O O . LEU A 1 100 ? -5.170 5.528 14.924 1.00 97.44 100 LEU A O 1
ATOM 738 N N . ARG A 1 101 ? -6.401 7.273 15.603 1.00 98.50 101 ARG A N 1
ATOM 739 C CA . ARG A 1 101 ? -5.496 8.298 15.046 1.00 98.50 101 ARG A CA 1
ATOM 740 C C . ARG A 1 101 ? -4.080 8.190 15.607 1.00 98.50 101 ARG A C 1
ATOM 742 O O . ARG A 1 101 ? -3.107 8.362 14.877 1.00 98.50 101 ARG A O 1
ATOM 749 N N . ARG A 1 102 ? -3.942 7.935 16.914 1.00 98.69 102 ARG A N 1
ATOM 750 C CA . ARG A 1 102 ? -2.629 7.707 17.537 1.00 98.69 102 ARG A CA 1
ATOM 751 C C . ARG A 1 102 ? -1.962 6.447 17.001 1.00 98.69 102 ARG A C 1
ATOM 753 O O . ARG A 1 102 ? -0.772 6.507 16.717 1.00 98.69 102 ARG A O 1
ATOM 760 N N . MET A 1 103 ? -2.713 5.354 16.870 1.00 98.25 103 MET A N 1
ATOM 761 C CA . MET A 1 103 ? -2.208 4.083 16.351 1.00 98.25 103 MET A CA 1
ATOM 762 C C . MET A 1 103 ? -1.647 4.251 14.935 1.00 98.25 103 MET A C 1
ATOM 764 O O . MET A 1 103 ? -0.481 3.927 14.728 1.00 98.25 103 MET A O 1
ATOM 768 N N . GLU A 1 104 ? -2.396 4.875 14.020 1.00 98.50 104 GLU A N 1
ATOM 769 C CA . GLU A 1 104 ? -1.927 5.126 12.647 1.00 98.50 104 GLU A CA 1
ATOM 770 C C . GLU A 1 104 ? -0.667 5.996 12.597 1.00 98.50 104 GLU A C 1
ATOM 772 O O . GLU A 1 104 ? 0.299 5.664 11.915 1.00 98.50 104 GLU A O 1
ATOM 777 N N . ARG A 1 105 ? -0.615 7.091 13.371 1.00 98.69 105 ARG A N 1
ATOM 778 C CA . ARG A 1 105 ? 0.588 7.943 13.426 1.00 98.69 105 ARG A CA 1
ATOM 779 C C . ARG A 1 105 ? 1.817 7.174 13.913 1.00 98.69 105 ARG A C 1
ATOM 781 O O . ARG A 1 105 ? 2.917 7.394 13.413 1.00 98.69 105 ARG A O 1
ATOM 788 N N . SER A 1 106 ? 1.642 6.299 14.902 1.00 98.75 106 SER A N 1
ATOM 789 C CA . SER A 1 106 ? 2.723 5.446 15.397 1.00 98.75 106 SER A CA 1
ATOM 790 C C . SER A 1 106 ? 3.131 4.383 14.378 1.00 98.75 106 SER A C 1
ATOM 792 O O . SER A 1 106 ? 4.325 4.123 14.238 1.00 98.75 106 SER A O 1
ATOM 794 N N . TRP A 1 107 ? 2.173 3.804 13.653 1.00 98.69 107 TRP A N 1
ATOM 795 C CA . TRP A 1 107 ? 2.443 2.845 12.586 1.00 98.69 107 TRP A CA 1
ATOM 796 C C . TRP A 1 107 ? 3.258 3.472 11.447 1.00 98.69 107 TRP A C 1
ATOM 798 O O . TRP A 1 107 ? 4.257 2.880 11.052 1.00 98.69 107 TRP A O 1
ATOM 808 N N . ILE A 1 108 ? 2.932 4.691 11.001 1.00 98.62 108 ILE A N 1
ATOM 809 C CA . ILE A 1 108 ? 3.720 5.409 9.979 1.00 98.62 108 ILE A CA 1
ATOM 810 C C . ILE A 1 108 ? 5.187 5.528 10.412 1.00 98.62 108 ILE A C 1
ATOM 812 O O . ILE A 1 108 ? 6.088 5.176 9.655 1.00 98.62 108 ILE A O 1
ATOM 816 N N . GLY A 1 109 ? 5.438 5.945 11.659 1.00 98.75 109 GLY A N 1
ATOM 817 C CA . GLY A 1 109 ? 6.803 6.045 12.184 1.00 98.75 109 GLY A CA 1
ATOM 818 C C . GLY A 1 109 ? 7.540 4.699 12.232 1.00 98.75 109 GLY A C 1
ATOM 819 O O . GLY A 1 109 ? 8.742 4.646 11.979 1.00 98.75 109 GLY A O 1
ATOM 820 N N . PHE A 1 110 ? 6.831 3.606 12.528 1.00 98.69 110 PHE A N 1
ATOM 821 C CA . PHE A 1 110 ? 7.387 2.253 12.465 1.00 98.69 110 PHE A CA 1
ATOM 822 C C . PHE A 1 110 ? 7.700 1.821 11.025 1.00 98.69 110 PHE A C 1
ATOM 824 O O . PHE A 1 110 ? 8.811 1.355 10.770 1.00 98.69 110 PHE A O 1
ATOM 831 N N . ARG A 1 111 ? 6.752 1.998 10.094 1.00 98.69 111 ARG A N 1
ATOM 832 C CA . ARG A 1 111 ? 6.904 1.672 8.669 1.00 98.69 111 ARG A CA 1
ATOM 833 C C . ARG A 1 111 ? 8.123 2.369 8.091 1.00 98.69 111 ARG A C 1
ATOM 835 O O . ARG A 1 111 ? 8.964 1.716 7.484 1.00 98.69 111 ARG A O 1
ATOM 842 N N . ASP A 1 112 ? 8.231 3.675 8.308 1.00 98.69 112 ASP A N 1
ATOM 843 C CA . ASP A 1 112 ? 9.307 4.474 7.733 1.00 98.69 112 ASP A CA 1
ATOM 844 C C . ASP A 1 112 ? 10.674 3.981 8.245 1.00 98.69 112 ASP A C 1
ATOM 846 O O . ASP A 1 112 ? 11.559 3.682 7.446 1.00 98.69 112 ASP A O 1
ATOM 850 N N . ALA A 1 113 ? 10.816 3.743 9.556 1.00 98.75 113 ALA A N 1
ATOM 851 C CA . ALA A 1 113 ? 12.052 3.202 10.130 1.00 98.75 113 ALA A CA 1
ATOM 852 C C . ALA A 1 113 ? 12.402 1.794 9.606 1.00 98.75 113 ALA A C 1
ATOM 854 O O . ALA A 1 113 ? 13.571 1.488 9.348 1.00 98.75 113 ALA A O 1
ATOM 855 N N . LEU A 1 114 ? 11.403 0.923 9.441 1.00 98.56 114 LEU A N 1
ATOM 856 C CA . LEU A 1 114 ? 11.588 -0.424 8.899 1.00 98.56 114 LEU A CA 1
ATOM 857 C C . LEU A 1 114 ? 12.009 -0.392 7.421 1.00 98.56 114 LEU A C 1
ATOM 859 O O . LEU A 1 114 ? 12.893 -1.147 6.995 1.00 98.56 114 LEU A O 1
ATOM 863 N N . CYS A 1 115 ? 11.387 0.475 6.630 1.00 98.50 115 CYS A N 1
ATOM 864 C CA . CYS A 1 115 ? 11.627 0.546 5.197 1.00 98.50 115 CYS A CA 1
ATOM 865 C C . CYS A 1 115 ? 12.909 1.298 4.849 1.00 98.50 115 CYS A C 1
ATOM 867 O O . CYS A 1 115 ? 13.592 0.895 3.908 1.00 98.50 115 CYS A O 1
ATOM 869 N N . ASP A 1 116 ? 13.323 2.275 5.655 1.00 98.38 116 ASP A N 1
ATOM 870 C CA . ASP A 1 116 ? 14.650 2.883 5.542 1.00 98.38 116 ASP A CA 1
ATOM 871 C C . ASP A 1 116 ? 15.750 1.840 5.798 1.00 98.38 116 ASP A C 1
ATOM 873 O O . ASP A 1 116 ? 16.676 1.709 4.996 1.00 98.38 116 ASP A O 1
ATOM 877 N N . ARG A 1 117 ? 15.598 0.985 6.822 1.00 98.00 117 ARG A N 1
ATOM 878 C CA . ARG A 1 117 ? 16.518 -0.143 7.073 1.00 98.00 117 ARG A CA 1
ATOM 879 C C . ARG A 1 117 ? 16.582 -1.128 5.897 1.00 98.00 117 ARG A C 1
ATOM 881 O O . ARG A 1 117 ? 17.649 -1.671 5.593 1.00 98.00 117 ARG A O 1
ATOM 888 N N . SER A 1 118 ? 15.449 -1.376 5.241 1.00 97.38 118 SER A N 1
ATOM 889 C CA . SER A 1 118 ? 15.387 -2.208 4.030 1.00 97.38 118 SER A CA 1
ATOM 890 C C . SER A 1 118 ? 16.135 -1.550 2.864 1.00 97.38 118 SER A C 1
ATOM 892 O O . SER A 1 118 ? 16.902 -2.219 2.165 1.00 97.38 118 SER A O 1
ATOM 894 N N . GLY A 1 119 ? 15.985 -0.232 2.709 1.00 97.44 119 GLY A N 1
ATOM 895 C CA . GLY A 1 119 ? 16.690 0.583 1.720 1.00 97.44 119 GLY A CA 1
ATOM 896 C C . GLY A 1 119 ? 18.207 0.599 1.901 1.00 97.44 119 GLY A C 1
ATOM 897 O O . GLY A 1 119 ? 18.936 0.444 0.927 1.00 97.44 119 GLY A O 1
ATOM 898 N N . GLU A 1 120 ? 18.711 0.665 3.137 1.00 97.00 120 GLU A N 1
ATOM 899 C CA . GLU A 1 120 ? 20.159 0.587 3.414 1.00 97.00 120 GLU A CA 1
ATOM 900 C C . GLU A 1 120 ? 20.812 -0.691 2.865 1.00 97.00 120 GLU A C 1
ATOM 902 O O . GLU A 1 120 ? 22.004 -0.709 2.566 1.00 97.00 120 GLU A O 1
ATOM 907 N N . THR A 1 121 ? 20.043 -1.779 2.772 1.00 91.62 121 THR A N 1
ATOM 908 C CA . THR A 1 121 ? 20.549 -3.092 2.356 1.00 91.62 121 THR A CA 1
ATOM 909 C C . THR A 1 121 ? 20.294 -3.362 0.872 1.00 91.62 121 THR A C 1
ATOM 911 O O . THR A 1 121 ? 21.122 -3.996 0.220 1.00 91.62 121 THR A O 1
ATOM 914 N N . GLY A 1 122 ? 19.154 -2.912 0.336 1.00 92.38 122 GLY A N 1
ATOM 915 C CA . GLY A 1 122 ? 18.688 -3.254 -1.014 1.00 92.38 122 GLY A CA 1
ATOM 916 C C . GLY A 1 122 ? 18.400 -2.071 -1.943 1.00 92.38 122 GLY A C 1
ATOM 917 O O . GLY A 1 122 ? 17.825 -2.289 -3.010 1.00 92.38 122 GLY A O 1
ATOM 918 N N . GLY A 1 123 ? 18.770 -0.849 -1.553 1.00 94.94 123 GLY A N 1
ATOM 919 C CA . GLY A 1 123 ? 18.519 0.384 -2.302 1.00 94.94 123 GLY A CA 1
ATOM 920 C C . GLY A 1 123 ? 17.042 0.785 -2.360 1.00 94.94 123 GLY A C 1
ATOM 921 O O . GLY A 1 123 ? 16.179 0.158 -1.736 1.00 94.94 123 GLY A O 1
ATOM 922 N N . ASP A 1 124 ? 16.751 1.815 -3.154 1.00 93.25 124 ASP A N 1
ATOM 923 C CA . ASP A 1 124 ? 15.404 2.387 -3.297 1.00 93.25 124 ASP A CA 1
ATOM 924 C C . ASP A 1 124 ? 14.334 1.338 -3.656 1.00 93.25 124 ASP A C 1
ATOM 926 O O . ASP A 1 124 ? 13.320 1.275 -2.961 1.00 93.25 124 ASP A O 1
ATOM 930 N N . PRO A 1 125 ? 14.563 0.383 -4.585 1.00 93.56 125 PRO A N 1
ATOM 931 C CA . PRO A 1 125 ? 13.549 -0.625 -4.896 1.00 93.56 125 PRO A CA 1
ATOM 932 C C . PRO A 1 125 ? 13.185 -1.530 -3.710 1.00 93.56 125 PRO A C 1
ATOM 934 O O . PRO A 1 125 ? 12.070 -2.051 -3.645 1.00 93.56 125 PRO A O 1
ATOM 937 N N . ALA A 1 126 ? 14.118 -1.784 -2.783 1.00 96.75 126 ALA A N 1
ATOM 938 C CA . ALA A 1 126 ? 13.825 -2.552 -1.574 1.00 96.75 126 ALA A CA 1
ATOM 939 C C . ALA A 1 126 ? 13.021 -1.730 -0.562 1.00 96.75 126 ALA A C 1
ATOM 941 O O . ALA A 1 126 ? 12.104 -2.270 0.060 1.00 96.75 126 ALA A O 1
ATOM 942 N N . ARG A 1 127 ? 13.328 -0.435 -0.435 1.00 97.62 127 ARG A N 1
ATOM 943 C CA . ARG A 1 127 ? 12.552 0.504 0.378 1.00 97.62 127 ARG A CA 1
ATOM 944 C C . ARG A 1 127 ? 11.119 0.636 -0.142 1.00 97.62 127 ARG A C 1
ATOM 946 O O . ARG A 1 127 ? 10.186 0.488 0.640 1.00 97.62 127 ARG A O 1
ATOM 953 N N . ASP A 1 128 ? 10.936 0.812 -1.446 1.00 97.25 128 ASP A N 1
ATOM 954 C CA . ASP A 1 128 ? 9.614 1.009 -2.054 1.00 97.25 128 ASP A CA 1
ATOM 955 C C . ASP A 1 128 ? 8.743 -0.249 -1.967 1.00 97.25 128 ASP A C 1
ATOM 957 O O . ASP A 1 128 ? 7.558 -0.174 -1.638 1.00 97.25 128 ASP A O 1
ATOM 961 N N . ARG A 1 129 ? 9.340 -1.436 -2.162 1.00 97.69 129 ARG A N 1
ATOM 962 C CA . ARG A 1 129 ? 8.658 -2.713 -1.892 1.00 97.69 129 ARG A CA 1
ATOM 963 C C . ARG A 1 129 ? 8.219 -2.825 -0.438 1.00 97.69 129 ARG A C 1
ATOM 965 O O . ARG A 1 129 ? 7.092 -3.238 -0.191 1.00 97.69 129 ARG A O 1
ATOM 972 N N . CYS A 1 130 ? 9.083 -2.445 0.505 1.00 98.56 130 CYS A N 1
ATOM 973 C CA . CYS A 1 130 ? 8.733 -2.454 1.920 1.00 98.56 130 CYS A CA 1
ATOM 974 C C . CYS A 1 130 ? 7.548 -1.529 2.213 1.00 98.56 130 CYS A C 1
ATOM 976 O O . CYS A 1 130 ? 6.602 -1.970 2.859 1.00 98.56 130 CYS A O 1
ATOM 978 N N . ILE A 1 131 ? 7.559 -0.291 1.704 1.00 98.50 131 ILE A N 1
ATOM 979 C CA . ILE A 1 131 ? 6.466 0.667 1.925 1.00 98.50 131 ILE A CA 1
ATOM 980 C C . ILE A 1 131 ? 5.151 0.086 1.410 1.00 98.50 131 ILE A C 1
ATOM 982 O O . ILE A 1 131 ? 4.188 -0.000 2.167 1.00 98.50 131 ILE A O 1
ATOM 986 N N . ARG A 1 132 ? 5.130 -0.394 0.162 1.00 98.31 132 ARG A N 1
ATOM 987 C CA . ARG A 1 132 ? 3.959 -1.050 -0.433 1.00 98.31 132 ARG A CA 1
ATOM 988 C C . ARG A 1 132 ? 3.458 -2.217 0.424 1.00 98.31 132 ARG A C 1
ATOM 990 O O . ARG A 1 132 ? 2.263 -2.313 0.698 1.00 98.31 132 ARG A O 1
ATOM 997 N N . ASP A 1 133 ? 4.359 -3.109 0.833 1.00 98.62 133 ASP A N 1
ATOM 998 C CA . ASP A 1 133 ? 4.006 -4.314 1.586 1.00 98.62 133 ASP A CA 1
ATOM 999 C C . ASP A 1 133 ? 3.474 -3.987 2.987 1.00 98.62 133 ASP A C 1
ATOM 1001 O O . ASP A 1 133 ? 2.493 -4.587 3.425 1.00 98.62 133 ASP A O 1
ATOM 1005 N N . GLU A 1 134 ? 4.067 -3.018 3.685 1.00 98.81 134 GLU A N 1
ATOM 1006 C CA . GLU A 1 134 ? 3.572 -2.563 4.987 1.00 98.81 134 GLU A CA 1
ATOM 1007 C C . GLU A 1 134 ? 2.233 -1.829 4.872 1.00 98.81 134 GLU A C 1
ATOM 1009 O O . GLU A 1 134 ? 1.344 -2.057 5.693 1.00 98.81 134 GLU A O 1
ATOM 1014 N N . THR A 1 135 ? 2.034 -1.009 3.836 1.00 98.81 135 THR A N 1
ATOM 1015 C CA . THR A 1 135 ? 0.740 -0.363 3.569 1.00 98.81 135 THR A CA 1
ATOM 1016 C C . THR A 1 135 ? -0.349 -1.413 3.310 1.00 98.81 135 THR A C 1
ATOM 1018 O O . THR A 1 135 ? -1.443 -1.321 3.871 1.00 98.81 135 THR A O 1
ATOM 1021 N N . ALA A 1 136 ? -0.048 -2.480 2.559 1.00 98.69 136 ALA A N 1
ATOM 1022 C CA . ALA A 1 136 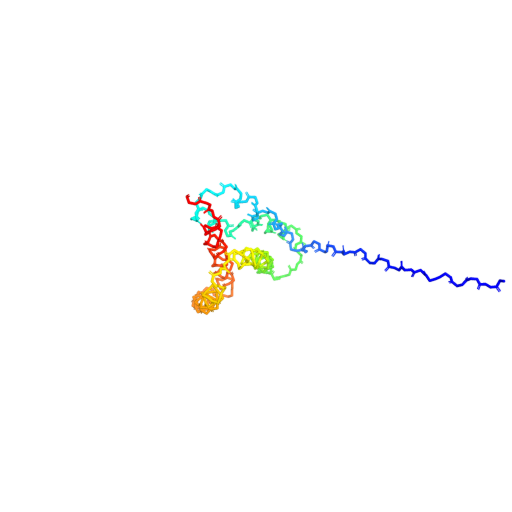? -0.970 -3.602 2.363 1.00 98.69 136 ALA A CA 1
ATOM 1023 C C . ALA A 1 136 ? -1.281 -4.361 3.669 1.00 98.69 136 ALA A C 1
ATOM 1025 O O . ALA A 1 136 ? -2.433 -4.728 3.918 1.00 98.69 136 ALA A O 1
ATOM 1026 N N . ARG A 1 137 ? -0.285 -4.562 4.544 1.00 98.69 137 ARG A N 1
ATOM 1027 C CA . ARG A 1 137 ? -0.496 -5.160 5.877 1.00 98.69 137 ARG A CA 1
ATOM 1028 C C . ARG A 1 137 ? -1.396 -4.300 6.756 1.00 98.69 137 ARG A C 1
ATOM 1030 O O . ARG A 1 137 ? -2.251 -4.851 7.450 1.00 98.69 137 ARG A O 1
ATOM 1037 N N . GLN A 1 138 ? -1.244 -2.979 6.704 1.00 98.75 138 GLN A N 1
ATOM 1038 C CA 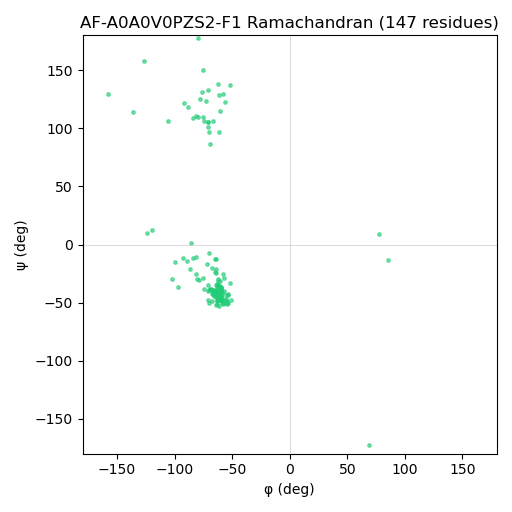. GLN A 1 138 ? -2.089 -2.065 7.466 1.00 98.75 138 GLN A CA 1
ATOM 1039 C C . GLN A 1 138 ? -3.533 -2.073 6.958 1.00 98.75 138 GLN A C 1
ATOM 1041 O O . GLN A 1 138 ? -4.457 -2.184 7.762 1.00 98.75 138 GLN A O 1
ATOM 1046 N N . VAL A 1 139 ? -3.739 -2.084 5.635 1.00 98.69 139 VAL A N 1
ATOM 1047 C CA . VAL A 1 139 ? -5.064 -2.311 5.030 1.00 98.69 139 VAL A CA 1
ATOM 1048 C C . VAL A 1 139 ? -5.681 -3.607 5.552 1.00 98.69 139 VAL A C 1
ATOM 1050 O O . VAL A 1 139 ? -6.817 -3.603 6.024 1.00 98.69 139 VAL A O 1
ATOM 1053 N N . ALA A 1 140 ? -4.936 -4.715 5.512 1.00 98.31 140 ALA A N 1
ATOM 1054 C CA . ALA A 1 140 ? -5.419 -6.010 5.978 1.00 98.31 140 ALA A CA 1
ATOM 1055 C C . ALA A 1 140 ? -5.806 -5.996 7.467 1.00 98.31 140 ALA A C 1
ATOM 1057 O O . ALA A 1 140 ? -6.833 -6.570 7.839 1.00 98.31 140 ALA A O 1
ATOM 1058 N N . LEU A 1 141 ? -5.004 -5.335 8.310 1.00 97.69 141 LEU A N 1
ATOM 1059 C CA . LEU A 1 141 ? -5.282 -5.164 9.735 1.00 97.69 141 LEU A CA 1
ATOM 1060 C C . LEU A 1 141 ? -6.579 -4.382 9.961 1.00 97.69 141 LEU A C 1
ATOM 1062 O O . LEU A 1 141 ? -7.470 -4.882 10.645 1.00 97.69 141 LEU A O 1
ATOM 1066 N N . LEU A 1 142 ? -6.716 -3.201 9.358 1.00 97.19 142 LEU A N 1
ATOM 1067 C CA . LEU A 1 142 ? -7.909 -2.369 9.519 1.00 97.19 142 LEU A CA 1
ATOM 1068 C C . LEU A 1 142 ? -9.174 -3.065 9.002 1.00 97.19 142 LEU A C 1
ATOM 1070 O O . LEU A 1 142 ? -10.201 -3.049 9.677 1.00 97.19 142 LEU A O 1
ATOM 1074 N N . MET A 1 143 ? -9.094 -3.757 7.859 1.00 96.31 143 MET A N 1
ATOM 1075 C CA . MET A 1 143 ? -10.211 -4.556 7.341 1.00 96.31 143 MET A CA 1
ATOM 1076 C C . MET A 1 143 ? -10.645 -5.649 8.324 1.00 96.31 143 MET A C 1
ATOM 1078 O O . MET A 1 143 ? -11.836 -5.900 8.454 1.00 96.31 143 MET A O 1
ATOM 1082 N N . SER A 1 144 ? -9.707 -6.285 9.036 1.00 93.50 144 SER A N 1
ATOM 1083 C CA . SER A 1 144 ? -10.038 -7.332 10.016 1.00 93.50 144 SER A CA 1
ATOM 1084 C C . SER A 1 144 ? -10.787 -6.809 11.248 1.00 93.50 144 SER A C 1
ATOM 1086 O O . SER A 1 144 ? -11.442 -7.579 11.945 1.00 93.50 144 SER A O 1
ATOM 1088 N N . TRP A 1 145 ? -10.704 -5.507 11.534 1.00 90.50 145 TRP A N 1
ATOM 1089 C CA . TRP A 1 145 ? -11.448 -4.888 12.633 1.00 90.50 145 TRP A CA 1
ATOM 1090 C C . TRP A 1 145 ? -12.894 -4.558 12.263 1.00 90.50 145 TRP A C 1
ATOM 1092 O O . TRP A 1 145 ? -13.734 -4.525 13.160 1.00 90.50 145 TRP A O 1
ATOM 1102 N N . ALA A 1 146 ? -13.171 -4.361 10.971 1.00 81.31 146 ALA A N 1
ATOM 1103 C CA . ALA A 1 146 ? -14.506 -4.086 10.439 1.00 81.31 146 ALA A CA 1
ATOM 1104 C C . ALA A 1 146 ? -15.362 -5.357 10.255 1.00 81.31 146 ALA A C 1
ATOM 1106 O O . ALA A 1 146 ? -16.563 -5.277 9.995 1.00 81.31 146 ALA A O 1
ATOM 1107 N N . GLU A 1 147 ? -14.771 -6.550 10.368 1.00 75.06 147 GLU A N 1
ATOM 1108 C CA . GLU A 1 147 ? -15.516 -7.802 10.235 1.00 75.06 147 GLU A CA 1
ATOM 1109 C C . GLU A 1 147 ? -16.333 -8.100 11.506 1.00 75.06 147 GLU A C 1
ATOM 1111 O O . GLU A 1 147 ? -15.792 -8.052 12.617 1.00 75.06 147 GLU A O 1
ATOM 1116 N N . PRO A 1 148 ? -17.634 -8.437 11.379 1.00 62.53 148 PRO A N 1
ATOM 1117 C CA . PRO A 1 148 ? -18.431 -8.842 12.526 1.00 62.53 148 PRO A CA 1
ATOM 1118 C C . PRO A 1 148 ? -17.836 -10.104 13.161 1.00 62.53 148 PRO A C 1
ATOM 1120 O O . PRO A 1 148 ? -17.577 -11.089 12.469 1.00 62.53 148 PRO A O 1
ATOM 1123 N N . ARG A 1 149 ? -17.615 -10.050 14.479 1.00 52.09 149 ARG A N 1
ATOM 1124 C CA . ARG A 1 149 ? -17.109 -11.177 15.278 1.00 52.09 149 ARG A CA 1
ATOM 1125 C C . ARG A 1 149 ? -18.176 -12.226 15.555 1.00 52.09 149 ARG A C 1
ATOM 1127 O O . ARG A 1 149 ? -19.336 -11.826 15.804 1.00 52.09 149 ARG A O 1
#

Solvent-accessible surface area (backbone atoms only — not comparable to full-atom values): 8410 Å² total; per-residue (Å²): 141,80,87,83,81,83,83,79,81,79,78,71,83,78,79,74,69,60,88,48,51,53,49,66,64,39,40,56,59,41,43,76,70,33,90,44,52,65,54,26,27,68,32,48,62,48,34,46,67,60,8,42,58,44,25,68,72,68,62,82,75,87,64,84,60,49,46,58,53,46,36,48,51,52,49,32,54,46,37,49,54,49,30,51,55,51,50,53,53,53,46,74,74,37,84,75,42,64,65,58,56,52,50,52,59,53,47,52,58,50,50,51,57,55,17,51,58,37,21,78,76,54,39,67,72,36,19,50,51,39,50,33,39,50,40,24,38,50,40,19,53,54,55,58,69,73,50,86,127

Radius of gyration: 19.67 Å; Cα contacts (8 Å, |Δi|>4): 123; chains: 1; bounding box: 52×57×51 Å